Protein AF-A0A821FGG5-F1 (afdb_monomer)

Solvent-accessible surface area (backbone atoms only — not comparable to full-atom values): 9194 Å² total; per-residue (Å²): 144,60,65,73,59,42,52,52,54,49,44,52,51,46,50,56,47,40,52,53,59,73,67,54,85,69,77,79,83,63,97,70,91,47,71,68,61,55,54,49,52,52,50,52,32,44,52,49,37,51,54,49,44,51,52,52,55,55,46,53,74,71,37,53,70,68,59,37,52,51,51,48,60,66,42,48,88,65,33,89,44,82,93,65,41,62,62,74,60,67,56,55,78,86,48,52,66,57,53,42,54,50,50,50,42,55,55,51,40,58,59,28,45,50,22,22,56,72,59,37,51,68,54,36,50,56,45,38,72,77,37,56,86,53,49,84,38,64,46,94,81,76,41,28,42,54,52,37,10,54,77,65,69,30,59,73,47,46,72,71,101

Secondary structure (DSSP, 8-state):
--HHHHHHHHHHHHHHHHHHHHH-------S---HHHHHHHHHHHHHHHHHHHHHHHHHHHHS-HHHHHHHHHHHTTT-S-GGG-S-SSPPPGGGHHHHHHHHHHHHHHHHHHHHHHHT-HHHHHHHHHH-GGGTT---TTS--HHHHHHHTT-HHHHHH-

Foldseek 3Di:
DCPVVLLVLLLVLLVVLLVLLVPQDQDDDDVDDDPVSVVVNQVSLVVNVVVNQVSVVVSLVVHDPLSNVVVLVLLVVQAPDVVCTSHNDRDDNVCSVVSSLSSVLLNLVVVLLVCLLVLPLVSVVVSCVSPVVQQQPAHSVRDHSLRSNVVNVNVVNNVVD

Nearest PDB structures (foldseek):
  5vxk-assembly1_A  TM=3.138E-01  e=3.961E-01  Shigella flexneri
  7tcd-assembly1_A  TM=3.954E-01  e=3.217E+00  synthetic construct
  5vxj-assembly2_C  TM=2.294E-01  e=1.129E+00  Shigella flexneri
  4jeu-assembly1_B  TM=2.075E-01  e=2.159E+00  Rattus norvegicus

Structure (mmCIF, N/CA/C/O backbone):
data_AF-A0A821FGG5-F1
#
_entry.id   AF-A0A821FGG5-F1
#
loop_
_atom_site.group_PDB
_atom_site.id
_atom_site.type_symbol
_atom_site.label_atom_id
_atom_site.label_alt_id
_atom_site.label_comp_id
_atom_site.label_asym_id
_atom_site.label_entity_id
_atom_site.label_seq_id
_atom_site.pdbx_PDB_ins_code
_atom_site.Cartn_x
_atom_site.Cartn_y
_atom_site.Cartn_z
_atom_site.occupancy
_atom_site.B_iso_or_equiv
_atom_site.auth_seq_id
_atom_site.auth_comp_id
_atom_site.auth_asym_id
_atom_site.auth_atom_id
_atom_site.pdbx_PDB_model_num
ATOM 1 N N . MET A 1 1 ? 19.378 -9.418 2.976 1.00 38.81 1 MET A N 1
ATOM 2 C CA . MET A 1 1 ? 18.303 -10.426 3.121 1.00 38.81 1 MET A CA 1
ATOM 3 C C . MET A 1 1 ? 17.361 -10.047 4.271 1.00 38.81 1 MET A C 1
ATOM 5 O O . MET A 1 1 ? 17.211 -10.813 5.208 1.00 38.81 1 MET A O 1
ATOM 9 N N . SER A 1 2 ? 16.748 -8.857 4.232 1.00 53.69 2 SER A N 1
ATOM 10 C CA . SER A 1 2 ? 15.721 -8.432 5.211 1.00 53.69 2 SER A CA 1
ATOM 11 C C . SER A 1 2 ? 14.485 -7.796 4.557 1.00 53.69 2 SER A C 1
ATOM 13 O O . SER A 1 2 ? 13.469 -7.636 5.216 1.00 53.69 2 SER A O 1
ATOM 15 N N . PHE A 1 3 ? 14.555 -7.447 3.265 1.00 54.03 3 PHE A N 1
ATOM 16 C CA . PHE A 1 3 ? 13.485 -6.742 2.552 1.00 54.03 3 PHE A CA 1
ATOM 17 C C . PHE A 1 3 ? 12.279 -7.634 2.241 1.00 54.03 3 PHE A C 1
ATOM 19 O O . PHE A 1 3 ? 11.151 -7.182 2.373 1.00 54.03 3 PHE A O 1
ATOM 26 N N . GLU A 1 4 ? 12.521 -8.897 1.888 1.00 63.38 4 GLU A N 1
ATOM 27 C CA . GLU A 1 4 ? 11.471 -9.866 1.548 1.00 63.38 4 GLU A CA 1
ATOM 28 C C . GLU A 1 4 ? 10.619 -10.239 2.773 1.00 63.38 4 GLU A C 1
ATOM 30 O O . GLU A 1 4 ? 9.435 -10.535 2.658 1.00 63.38 4 GLU A O 1
ATOM 35 N N . THR A 1 5 ? 11.193 -10.161 3.976 1.00 81.19 5 THR A N 1
ATOM 36 C CA . THR A 1 5 ? 10.467 -10.424 5.222 1.00 81.19 5 THR A CA 1
ATOM 37 C C . THR A 1 5 ? 9.526 -9.273 5.583 1.00 81.19 5 THR A C 1
ATOM 39 O O . THR A 1 5 ? 8.381 -9.522 5.951 1.00 81.19 5 THR A O 1
ATOM 42 N N . ASP A 1 6 ? 9.977 -8.022 5.448 1.00 86.88 6 ASP A N 1
ATOM 43 C CA . ASP A 1 6 ? 9.167 -6.839 5.772 1.00 86.88 6 ASP A CA 1
ATOM 44 C C . ASP A 1 6 ? 8.020 -6.633 4.776 1.00 86.88 6 ASP A C 1
ATOM 46 O O . ASP A 1 6 ? 6.895 -6.361 5.196 1.00 86.88 6 ASP A O 1
ATOM 50 N N . GLU A 1 7 ? 8.277 -6.812 3.475 1.00 89.06 7 GLU A N 1
ATOM 51 C CA . GLU A 1 7 ? 7.241 -6.720 2.441 1.00 89.06 7 GLU A CA 1
ATOM 52 C C . GLU A 1 7 ? 6.120 -7.732 2.687 1.00 89.06 7 GLU A C 1
ATOM 54 O O . GLU A 1 7 ? 4.946 -7.366 2.718 1.00 89.06 7 GLU A O 1
ATOM 59 N N . ASN A 1 8 ? 6.479 -8.996 2.926 1.00 90.44 8 ASN A N 1
ATOM 60 C CA . ASN A 1 8 ? 5.505 -10.052 3.182 1.00 90.44 8 ASN A CA 1
ATOM 61 C C . ASN A 1 8 ? 4.718 -9.806 4.479 1.00 90.44 8 ASN A C 1
ATOM 63 O O . ASN A 1 8 ? 3.503 -10.004 4.509 1.00 90.44 8 ASN A O 1
ATOM 67 N N . CYS A 1 9 ? 5.381 -9.337 5.543 1.00 90.75 9 CYS A N 1
ATOM 68 C CA . CYS A 1 9 ? 4.713 -8.947 6.788 1.00 90.75 9 CYS A CA 1
ATOM 69 C C . CYS A 1 9 ? 3.715 -7.802 6.570 1.00 90.75 9 CYS A C 1
ATOM 71 O O . CYS A 1 9 ? 2.600 -7.849 7.095 1.00 90.75 9 CYS A O 1
ATOM 73 N N . LEU A 1 10 ? 4.106 -6.791 5.791 1.00 90.56 10 LEU A N 1
ATOM 74 C CA . LEU A 1 10 ? 3.251 -5.664 5.444 1.00 90.56 10 LEU A CA 1
ATOM 75 C C . LEU A 1 10 ? 2.042 -6.120 4.622 1.00 90.56 10 LEU A C 1
ATOM 77 O O . LEU A 1 10 ? 0.916 -5.869 5.047 1.00 90.56 10 LEU A O 1
ATOM 81 N N . LYS A 1 11 ? 2.259 -6.831 3.507 1.00 92.38 11 LYS A N 1
ATOM 82 C CA . LYS A 1 11 ? 1.188 -7.347 2.636 1.00 92.38 11 LYS A CA 1
ATOM 83 C C . LYS A 1 11 ? 0.167 -8.151 3.441 1.00 92.38 11 LYS A C 1
ATOM 85 O O . LYS A 1 11 ? -1.006 -7.788 3.464 1.00 92.38 11 LYS A O 1
ATOM 90 N N . LYS A 1 12 ? 0.633 -9.137 4.214 1.00 93.50 12 LYS A N 1
ATOM 91 C CA . LYS A 1 12 ? -0.232 -9.973 5.055 1.00 93.50 12 LYS A CA 1
ATOM 92 C C . LYS A 1 12 ? -1.046 -9.154 6.058 1.00 93.50 12 LYS A C 1
ATOM 94 O O . LYS A 1 12 ? -2.237 -9.386 6.236 1.00 93.50 12 LYS A O 1
ATOM 99 N N . CYS A 1 13 ? -0.422 -8.194 6.740 1.00 92.50 13 CYS A N 1
ATOM 100 C CA . CYS A 1 13 ? -1.145 -7.380 7.713 1.00 92.50 13 CYS A CA 1
ATOM 101 C C . CYS A 1 13 ? -2.216 -6.505 7.047 1.00 92.50 13 CYS A C 1
ATOM 103 O O . CYS A 1 13 ? -3.301 -6.343 7.606 1.00 92.50 13 CYS A O 1
ATOM 105 N N . LEU A 1 14 ? -1.935 -5.966 5.858 1.00 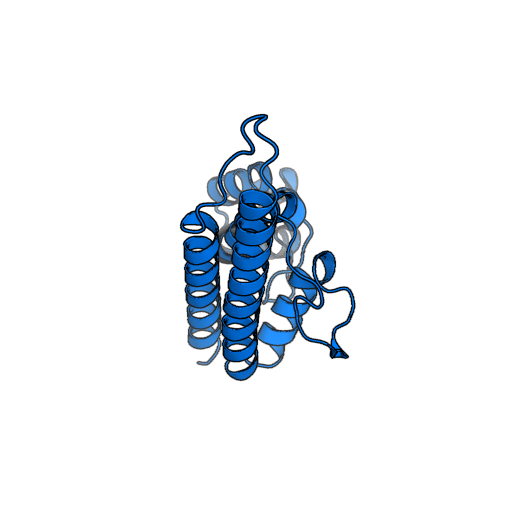93.31 14 LEU A N 1
ATOM 106 C CA . LEU A 1 14 ? -2.908 -5.179 5.108 1.00 93.31 14 LEU A CA 1
ATOM 107 C C . LEU A 1 14 ? -4.088 -6.026 4.626 1.00 93.31 14 LEU A C 1
ATOM 109 O O . LEU A 1 14 ? -5.227 -5.583 4.757 1.00 93.31 14 LEU A O 1
ATOM 113 N N . GLU A 1 15 ? -3.837 -7.247 4.154 1.00 95.50 15 GLU A N 1
ATOM 114 C CA . GLU A 1 15 ? -4.880 -8.216 3.792 1.00 95.50 15 GLU A CA 1
ATOM 115 C C . GLU A 1 15 ? -5.794 -8.534 4.983 1.00 95.50 15 GLU A C 1
ATOM 117 O O . GLU A 1 15 ? -7.015 -8.462 4.864 1.00 95.50 15 GLU A O 1
ATOM 122 N N . GLU A 1 16 ? -5.221 -8.783 6.164 1.00 95.25 16 GLU A N 1
ATOM 123 C CA . GLU A 1 16 ? -5.998 -9.026 7.386 1.00 95.25 16 GLU A CA 1
ATOM 124 C C . GLU A 1 16 ? -6.851 -7.810 7.798 1.00 95.25 16 GLU A C 1
ATOM 126 O O . GLU A 1 16 ? -7.928 -7.965 8.375 1.00 95.25 16 GLU A O 1
ATOM 131 N N . ILE A 1 17 ? -6.378 -6.585 7.546 1.00 93.50 17 ILE A N 1
ATOM 132 C CA . ILE A 1 17 ? -7.157 -5.365 7.812 1.00 93.50 17 ILE A CA 1
ATOM 133 C C . ILE A 1 17 ? -8.300 -5.224 6.802 1.00 93.50 17 ILE A C 1
ATOM 135 O O . ILE A 1 17 ? -9.407 -4.863 7.202 1.00 93.50 17 ILE A O 1
ATOM 139 N N . ILE A 1 18 ? -8.053 -5.519 5.524 1.00 95.31 18 ILE A N 1
ATOM 140 C CA . ILE A 1 18 ? -9.088 -5.533 4.481 1.00 95.31 18 ILE A CA 1
ATOM 141 C C . ILE A 1 18 ? -10.187 -6.534 4.854 1.00 95.31 18 ILE A C 1
ATOM 143 O O . ILE A 1 18 ? -11.356 -6.157 4.889 1.00 95.31 18 ILE A O 1
ATOM 147 N N . GLU A 1 19 ? -9.823 -7.756 5.248 1.00 95.38 19 GLU A N 1
ATOM 148 C CA . GLU A 1 19 ? -10.778 -8.785 5.679 1.00 95.38 19 GLU A CA 1
ATOM 149 C C . GLU A 1 19 ? -11.628 -8.319 6.873 1.00 95.38 19 GLU A C 1
ATOM 151 O O . GLU A 1 19 ? -12.850 -8.488 6.892 1.00 95.38 19 GLU A O 1
ATOM 156 N N . ILE A 1 20 ? -11.012 -7.662 7.862 1.00 93.94 20 ILE A N 1
ATOM 157 C CA . ILE A 1 20 ? -11.739 -7.067 8.992 1.00 93.94 20 ILE A CA 1
ATOM 158 C C . ILE A 1 20 ? -12.755 -6.021 8.513 1.00 93.94 20 ILE A C 1
ATOM 160 O O . ILE A 1 20 ? -13.890 -5.992 8.996 1.00 93.94 20 ILE A O 1
ATOM 164 N N . ILE A 1 21 ? -12.371 -5.154 7.574 1.00 92.69 21 ILE A N 1
ATOM 165 C CA . ILE A 1 21 ? -13.268 -4.125 7.034 1.00 92.69 21 ILE A CA 1
ATOM 166 C C . ILE A 1 21 ? -14.441 -4.774 6.288 1.00 92.69 21 ILE A C 1
ATOM 168 O O . ILE A 1 21 ? -15.588 -4.386 6.513 1.00 92.69 21 ILE A O 1
ATOM 172 N N . GLU A 1 22 ? -14.175 -5.768 5.442 1.00 90.44 22 GLU A N 1
ATOM 173 C CA . GLU A 1 22 ? -15.184 -6.445 4.618 1.00 90.44 22 GLU A CA 1
ATOM 174 C C . GLU A 1 22 ? -16.172 -7.282 5.442 1.00 90.44 22 GLU A C 1
ATOM 176 O O . GLU A 1 22 ? -17.364 -7.325 5.133 1.00 90.44 22 GLU A O 1
ATOM 181 N N . THR A 1 23 ? -15.702 -7.908 6.522 1.00 89.62 23 THR A N 1
ATOM 182 C CA . THR A 1 23 ? -16.536 -8.722 7.427 1.00 89.62 23 THR A CA 1
ATOM 183 C C . THR A 1 23 ? -17.326 -7.890 8.439 1.00 89.62 23 THR A C 1
ATOM 185 O O . THR A 1 23 ? -18.239 -8.404 9.095 1.00 89.62 23 THR A O 1
ATOM 188 N N . THR A 1 24 ? -17.033 -6.590 8.560 1.00 87.75 24 THR A N 1
ATOM 189 C CA . THR A 1 24 ? -17.766 -5.692 9.457 1.00 87.75 24 THR A CA 1
ATOM 190 C C . THR A 1 24 ? -19.156 -5.392 8.891 1.00 87.75 24 THR A C 1
ATOM 192 O O . THR A 1 24 ? -19.363 -4.480 8.089 1.00 87.75 24 THR A O 1
ATOM 195 N N . ASN A 1 25 ? -20.150 -6.141 9.370 1.00 75.62 25 ASN A N 1
ATOM 196 C CA . ASN A 1 25 ? -21.563 -5.932 9.056 1.00 75.62 25 ASN A CA 1
ATOM 197 C C . ASN A 1 25 ? -22.100 -4.654 9.715 1.00 75.62 25 ASN A C 1
ATOM 199 O O . ASN A 1 25 ? -22.653 -4.677 10.814 1.00 75.62 25 ASN A O 1
ATOM 203 N N . VAL A 1 26 ? -21.972 -3.520 9.027 1.00 70.75 26 VAL A N 1
ATOM 204 C CA . VAL A 1 26 ? -22.615 -2.273 9.451 1.00 70.75 26 VAL A CA 1
ATOM 205 C C . VAL A 1 26 ? -23.979 -2.167 8.781 1.00 70.75 26 VAL A C 1
ATOM 207 O O . VAL A 1 26 ? -24.074 -1.776 7.610 1.00 70.75 26 VAL A O 1
ATOM 210 N N . GLU A 1 27 ? -25.043 -2.469 9.527 1.00 67.38 27 GLU A N 1
ATOM 211 C CA . GLU A 1 27 ? -26.415 -2.434 9.017 1.00 67.38 27 GLU A CA 1
ATOM 212 C C . GLU A 1 27 ? -26.704 -1.125 8.263 1.00 67.38 27 GLU A C 1
ATOM 214 O O . GLU A 1 27 ? -26.355 -0.019 8.702 1.00 67.38 27 GLU A O 1
ATOM 219 N N . GLN A 1 28 ? -27.338 -1.231 7.092 1.00 56.47 28 GLN A N 1
ATOM 220 C CA . GLN A 1 28 ? -27.902 -0.062 6.428 1.00 56.47 28 GLN A CA 1
ATOM 221 C C . GLN A 1 28 ? -29.045 0.467 7.301 1.00 56.47 28 GLN A C 1
ATOM 223 O O . GLN A 1 28 ? -29.886 -0.291 7.794 1.00 56.47 28 GLN A O 1
ATOM 228 N N . SER A 1 29 ? -29.045 1.773 7.557 1.00 50.88 29 SER A N 1
ATOM 229 C CA . SER A 1 29 ? -30.132 2.431 8.270 1.00 50.88 29 SER A CA 1
ATOM 230 C C . SER A 1 29 ? -31.395 2.353 7.412 1.00 50.88 29 SER A C 1
ATOM 232 O O . SER A 1 29 ? -31.612 3.182 6.532 1.00 50.88 29 SER A O 1
ATOM 234 N N . SER A 1 30 ? -32.233 1.349 7.656 1.00 46.03 30 SER A N 1
ATOM 235 C CA . SER A 1 30 ? -33.663 1.458 7.393 1.00 46.03 30 SER A CA 1
ATOM 236 C C . SER A 1 30 ? -34.197 2.623 8.233 1.00 46.03 30 SER A C 1
ATOM 238 O O . SER A 1 30 ? -33.749 2.811 9.362 1.00 46.03 30 SER A O 1
ATOM 240 N N . TYR A 1 31 ? -35.134 3.407 7.695 1.00 50.03 31 TYR A N 1
ATOM 241 C CA . TYR A 1 31 ? -35.728 4.628 8.278 1.00 50.03 31 TYR A CA 1
ATOM 242 C C . TYR A 1 31 ? -36.444 4.457 9.644 1.00 50.03 31 TYR A C 1
ATOM 244 O O . TYR A 1 31 ? -37.254 5.286 10.050 1.00 50.03 31 TYR A O 1
ATOM 252 N N . THR A 1 32 ? -36.161 3.395 10.389 1.00 48.72 32 THR A N 1
ATOM 253 C CA . THR A 1 32 ? -36.655 3.141 11.739 1.00 48.72 32 THR A CA 1
ATOM 254 C C . THR A 1 32 ? -35.624 3.636 12.754 1.00 48.72 32 THR A C 1
ATOM 256 O O . THR A 1 32 ? -34.671 2.932 13.088 1.00 48.72 32 THR A O 1
ATOM 259 N N . ASN A 1 33 ? -35.818 4.871 13.221 1.00 51.69 33 ASN A N 1
ATOM 260 C CA . ASN A 1 33 ? -35.044 5.531 14.275 1.00 51.69 33 ASN A CA 1
ATOM 261 C C . ASN A 1 33 ? -35.242 4.845 15.644 1.00 51.69 33 ASN A C 1
ATOM 263 O O . ASN A 1 33 ? -35.967 5.366 16.491 1.00 51.69 33 ASN A O 1
ATOM 267 N N . SER A 1 34 ? -34.604 3.697 15.892 1.00 62.91 34 SER A N 1
ATOM 268 C CA . SER A 1 34 ? -34.390 3.226 17.266 1.00 62.91 34 SER A CA 1
ATOM 269 C C . SER A 1 34 ? -33.010 3.676 17.747 1.00 62.91 34 SER A C 1
ATOM 271 O O . SER A 1 34 ? -31.993 3.460 17.086 1.00 62.91 34 SER A O 1
ATOM 273 N N . ARG A 1 35 ? -32.979 4.338 18.909 1.00 64.31 35 ARG A N 1
ATOM 274 C CA . ARG A 1 35 ? -31.752 4.788 19.588 1.00 64.31 35 ARG A CA 1
ATOM 275 C C . ARG A 1 35 ? -30.755 3.633 19.767 1.00 64.31 35 ARG A C 1
ATOM 277 O O . ARG A 1 35 ? -29.569 3.805 19.514 1.00 64.31 35 ARG A O 1
ATOM 284 N N . ASP A 1 36 ? -31.274 2.438 20.032 1.00 65.50 36 ASP A N 1
ATOM 285 C CA . ASP A 1 36 ? -30.502 1.205 20.207 1.00 65.50 36 ASP A CA 1
ATOM 286 C C . ASP A 1 36 ? -29.698 0.803 18.954 1.00 65.50 36 ASP A C 1
ATOM 288 O O . ASP A 1 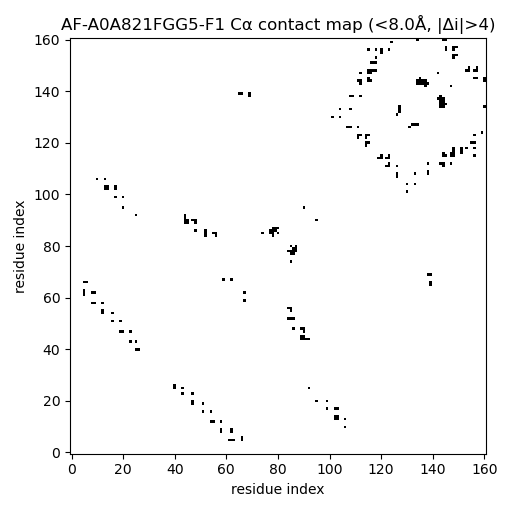36 ? -28.572 0.318 19.065 1.00 65.50 36 ASP A O 1
ATOM 292 N N . LYS A 1 37 ? -30.221 1.048 17.741 1.00 66.50 37 LYS A N 1
ATOM 293 C CA . LYS A 1 37 ? -29.521 0.728 16.481 1.00 66.50 37 LYS A CA 1
ATOM 294 C C . LYS A 1 37 ? -28.384 1.710 16.186 1.00 66.50 37 LYS A C 1
ATOM 296 O O . LYS A 1 37 ? -27.357 1.327 15.624 1.00 66.50 37 LYS A O 1
ATOM 301 N N . PHE A 1 38 ? -28.553 2.976 16.567 1.00 66.50 38 PHE A N 1
ATOM 302 C CA . PHE A 1 38 ? -27.490 3.976 16.471 1.00 66.50 38 PHE A CA 1
ATOM 303 C C . PHE A 1 38 ? -26.345 3.660 17.440 1.00 66.50 38 PHE A C 1
ATOM 305 O O . PHE A 1 38 ? -25.185 3.650 17.026 1.00 66.50 38 PHE A O 1
ATOM 312 N N . ASP A 1 39 ? -26.678 3.328 18.690 1.00 75.25 39 ASP A N 1
ATOM 313 C CA . ASP A 1 39 ? -25.695 2.968 19.714 1.00 75.25 39 ASP A CA 1
ATOM 314 C C . ASP A 1 39 ? -24.943 1.672 19.344 1.00 75.25 39 ASP A C 1
ATOM 316 O O . ASP A 1 39 ? -23.720 1.612 19.477 1.00 75.25 39 ASP A O 1
ATOM 320 N N . SER A 1 40 ? -25.631 0.687 18.749 1.00 80.25 40 SER A N 1
ATOM 321 C CA . SER A 1 40 ? -25.009 -0.542 18.232 1.00 80.25 40 SER A CA 1
ATOM 322 C C . SER A 1 40 ? -24.024 -0.282 17.083 1.00 80.25 40 SER A C 1
ATOM 324 O O . SER A 1 40 ? -22.875 -0.719 17.143 1.00 80.25 40 SER A O 1
ATOM 326 N N . ASN A 1 41 ? -24.415 0.491 16.061 1.00 83.56 41 ASN A N 1
ATOM 327 C CA . ASN A 1 41 ? -23.517 0.832 14.950 1.00 83.56 41 ASN A CA 1
ATOM 328 C C . ASN A 1 41 ? -22.302 1.643 15.414 1.00 83.56 41 ASN A C 1
ATOM 330 O O . ASN A 1 41 ? -21.194 1.430 14.922 1.00 83.56 41 ASN A O 1
ATOM 334 N N . LYS A 1 42 ? -22.490 2.560 16.369 1.00 86.88 42 LYS A N 1
ATOM 335 C CA . LYS A 1 42 ? -21.385 3.312 16.968 1.00 86.88 42 LYS A CA 1
ATOM 336 C C . LYS A 1 42 ? -20.388 2.370 17.649 1.00 86.88 42 LYS A C 1
ATOM 338 O O . LYS A 1 42 ? -19.193 2.469 17.381 1.00 86.88 42 LYS A O 1
ATOM 343 N N . GLN A 1 43 ? -20.878 1.421 18.445 1.00 88.56 43 GLN A N 1
ATOM 344 C CA . GLN A 1 43 ? -20.037 0.439 19.130 1.00 88.56 43 GLN A CA 1
ATOM 345 C C . GLN A 1 43 ? -19.302 -0.493 18.150 1.00 88.56 43 GLN A C 1
ATOM 347 O O . GLN A 1 43 ? -18.129 -0.800 18.356 1.00 88.56 43 GLN A O 1
ATOM 352 N N . ILE A 1 44 ? -19.949 -0.901 17.050 1.00 90.38 44 ILE A N 1
ATOM 353 C CA . ILE A 1 44 ? -19.302 -1.665 15.968 1.00 90.38 44 ILE A CA 1
ATOM 354 C C . ILE A 1 44 ? -18.121 -0.876 15.389 1.00 90.38 44 ILE A C 1
ATOM 356 O O . ILE A 1 44 ? -17.028 -1.424 15.252 1.00 90.38 44 ILE A O 1
ATOM 360 N N . MET A 1 45 ? -18.310 0.413 15.097 1.00 90.81 45 MET A N 1
ATOM 361 C CA . MET A 1 45 ? -17.249 1.255 14.533 1.00 90.81 45 MET A CA 1
ATOM 362 C C . MET A 1 45 ? -16.108 1.519 15.523 1.00 90.81 45 MET A C 1
ATOM 364 O O . MET A 1 45 ? -14.942 1.545 15.123 1.00 90.81 45 MET A O 1
ATOM 368 N N . GLU A 1 46 ? -16.412 1.684 16.812 1.00 91.12 46 GLU A N 1
ATOM 369 C CA . GLU A 1 46 ? -15.401 1.796 17.872 1.00 91.12 46 GLU A CA 1
ATOM 370 C C . GLU A 1 46 ? -14.563 0.514 17.966 1.00 91.12 46 GLU A C 1
ATOM 372 O O . GLU A 1 46 ? -13.333 0.570 17.911 1.00 91.12 46 GLU A O 1
ATOM 377 N N . ASN A 1 47 ? -15.218 -0.650 18.001 1.00 91.75 47 ASN A N 1
ATOM 378 C CA . ASN A 1 47 ? -14.544 -1.949 18.031 1.00 91.75 47 ASN A CA 1
ATOM 379 C C . ASN A 1 47 ? -13.686 -2.185 16.783 1.00 91.75 47 ASN A C 1
ATOM 381 O O . ASN A 1 47 ? -12.560 -2.672 16.894 1.00 91.75 47 ASN A O 1
ATOM 385 N N . LEU A 1 48 ? -14.194 -1.828 15.602 1.00 92.38 48 LEU A N 1
ATOM 386 C CA . LEU A 1 48 ? -13.454 -1.901 14.343 1.00 92.38 48 LEU A CA 1
ATOM 387 C C . LEU A 1 48 ? -12.194 -1.029 14.390 1.00 92.38 48 LEU A C 1
ATOM 389 O O . LEU A 1 48 ? -11.100 -1.493 14.072 1.00 92.38 48 LEU A O 1
ATOM 393 N N . THR A 1 49 ? -12.334 0.214 14.851 1.00 91.12 49 THR A N 1
ATOM 394 C CA . THR A 1 49 ? -11.214 1.159 14.975 1.00 91.12 49 THR A CA 1
ATOM 395 C C . THR A 1 49 ? -10.131 0.611 15.902 1.00 91.12 49 THR A C 1
ATOM 397 O O . THR A 1 49 ? -8.948 0.655 15.565 1.00 91.12 49 THR A O 1
ATOM 400 N N . ILE A 1 50 ? -10.523 0.043 17.047 1.00 90.69 50 ILE A N 1
ATOM 401 C CA . ILE A 1 50 ? -9.593 -0.574 18.002 1.00 90.69 50 ILE A CA 1
ATOM 402 C C . ILE A 1 50 ? -8.856 -1.758 17.363 1.00 90.69 50 ILE A C 1
ATOM 404 O O . ILE A 1 50 ? -7.634 -1.855 17.490 1.00 90.69 50 ILE A O 1
ATOM 408 N N . GLN A 1 51 ? -9.568 -2.643 16.661 1.00 92.38 51 GLN A N 1
ATOM 409 C CA . GLN A 1 51 ? -8.964 -3.807 16.003 1.00 92.38 51 GLN A CA 1
ATOM 410 C C . GLN A 1 51 ? -7.932 -3.402 14.948 1.00 92.38 51 GLN A C 1
ATOM 412 O O . GLN A 1 51 ? -6.808 -3.912 14.961 1.00 92.38 51 GLN A O 1
ATOM 417 N N . ILE A 1 52 ? -8.287 -2.446 14.086 1.00 91.19 52 ILE A N 1
ATOM 418 C CA . ILE A 1 52 ? -7.392 -1.921 13.052 1.00 91.19 52 ILE A CA 1
ATOM 419 C C . ILE A 1 52 ? -6.162 -1.270 13.698 1.00 91.19 52 ILE A C 1
ATOM 421 O O . ILE A 1 52 ? -5.034 -1.639 13.372 1.00 91.19 52 ILE A O 1
ATOM 425 N N . ASN A 1 53 ? -6.347 -0.379 14.678 1.00 88.56 53 ASN A N 1
ATOM 426 C CA . ASN A 1 53 ? -5.234 0.266 15.382 1.00 88.56 53 ASN A CA 1
ATOM 427 C C . ASN A 1 53 ? -4.286 -0.742 16.045 1.00 88.56 53 ASN A C 1
ATOM 429 O O . ASN A 1 53 ? -3.068 -0.576 15.977 1.00 88.56 53 ASN A O 1
ATOM 433 N N . ASN A 1 54 ? -4.819 -1.795 16.669 1.00 89.06 54 ASN A N 1
ATOM 434 C CA . ASN A 1 54 ? -4.001 -2.822 17.311 1.00 89.06 54 ASN A CA 1
ATOM 435 C C . ASN A 1 54 ? -3.152 -3.597 16.297 1.00 89.06 54 ASN A C 1
ATOM 437 O O . ASN A 1 54 ? -1.955 -3.787 16.531 1.00 89.06 54 ASN A O 1
ATOM 441 N N . LYS A 1 55 ? -3.737 -3.999 15.159 1.00 90.31 55 LYS A N 1
ATOM 442 C CA . LYS A 1 55 ? -2.990 -4.665 14.080 1.00 90.31 55 LYS A CA 1
ATOM 443 C C . LYS A 1 55 ? -1.897 -3.768 13.523 1.00 90.31 55 LYS A C 1
ATOM 445 O O . LYS A 1 55 ? -0.741 -4.179 13.459 1.00 90.31 55 LYS A O 1
ATOM 450 N N . LEU A 1 56 ? -2.238 -2.523 13.209 1.00 87.19 56 LEU A N 1
AT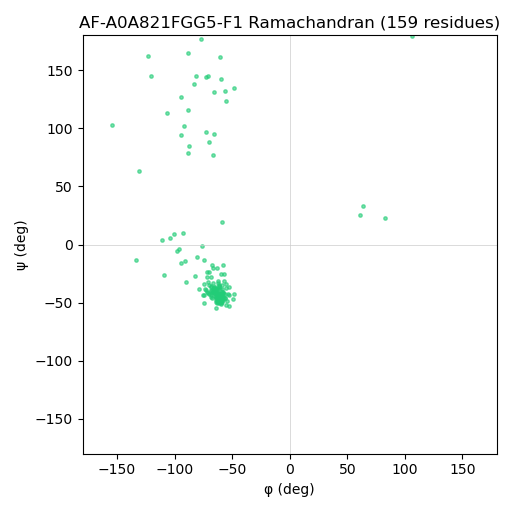OM 451 C CA . LEU A 1 56 ? -1.281 -1.573 12.660 1.00 87.19 56 LEU A CA 1
ATOM 452 C C . LEU A 1 56 ? -0.138 -1.272 13.639 1.00 87.19 56 LEU A C 1
ATOM 454 O O . LEU A 1 56 ? 1.025 -1.253 13.249 1.00 87.19 56 LEU A O 1
ATOM 458 N N . LYS A 1 57 ? -0.439 -1.100 14.930 1.00 86.62 57 LYS A N 1
ATOM 459 C CA . LYS A 1 57 ? 0.585 -0.898 15.964 1.00 86.62 57 LYS A CA 1
ATOM 460 C C . LYS A 1 57 ? 1.521 -2.100 16.077 1.00 86.62 57 LYS A C 1
ATOM 462 O O . LYS A 1 57 ? 2.729 -1.920 16.214 1.00 86.62 57 LYS A O 1
ATOM 467 N N . SER A 1 58 ? 0.974 -3.315 16.010 1.00 87.81 58 SER A N 1
ATOM 468 C CA . SER A 1 58 ? 1.775 -4.540 15.987 1.00 87.81 58 SER A CA 1
ATOM 469 C C . SER A 1 58 ? 2.695 -4.576 14.767 1.00 87.81 58 SER A C 1
ATOM 471 O O . SER A 1 58 ? 3.884 -4.844 14.913 1.00 87.81 58 SER A O 1
ATOM 473 N N . LEU A 1 59 ? 2.170 -4.251 13.585 1.00 87.56 59 LEU A N 1
ATOM 474 C CA . LEU A 1 59 ? 2.936 -4.195 12.343 1.00 87.56 59 LEU A CA 1
ATOM 475 C C . LEU A 1 59 ? 4.086 -3.181 12.416 1.00 87.56 59 LEU A C 1
ATOM 477 O O . LEU A 1 59 ? 5.225 -3.535 12.127 1.00 87.56 59 LEU A O 1
ATOM 481 N N . LEU A 1 60 ? 3.824 -1.943 12.853 1.00 85.25 60 LEU A N 1
ATOM 482 C CA . LEU A 1 60 ? 4.853 -0.898 12.946 1.00 85.25 60 LEU A CA 1
ATOM 483 C C . LEU A 1 60 ? 6.056 -1.325 13.802 1.00 85.25 60 LEU A C 1
ATOM 485 O O . LEU A 1 60 ? 7.185 -0.929 13.507 1.00 85.25 60 LEU A O 1
ATOM 489 N N . ASN A 1 61 ? 5.826 -2.124 14.849 1.00 86.19 61 ASN A N 1
ATOM 490 C CA . ASN A 1 61 ? 6.884 -2.637 15.722 1.00 86.19 61 ASN A CA 1
ATOM 491 C C . ASN A 1 61 ? 7.756 -3.709 15.052 1.00 86.19 61 ASN A C 1
ATOM 493 O O . ASN A 1 61 ? 8.889 -3.907 15.483 1.00 86.19 61 ASN A O 1
ATOM 497 N N . LEU A 1 62 ? 7.232 -4.392 14.032 1.00 88.25 62 LEU A N 1
ATOM 498 C CA . LEU A 1 62 ? 7.927 -5.453 13.302 1.00 88.25 62 LEU A CA 1
ATOM 499 C C . LEU A 1 62 ? 8.707 -4.919 12.098 1.00 88.25 62 LEU A C 1
ATOM 501 O O . LEU A 1 62 ? 9.752 -5.469 11.769 1.00 88.25 62 LEU A O 1
ATOM 505 N N . LEU A 1 63 ? 8.214 -3.855 11.462 1.00 88.25 63 LEU A N 1
ATOM 506 C CA . LEU A 1 63 ? 8.820 -3.284 10.262 1.00 88.25 63 LEU A CA 1
ATOM 507 C C . LEU A 1 63 ? 10.127 -2.539 10.558 1.00 88.25 63 LEU A C 1
ATOM 509 O O . LEU A 1 63 ? 10.242 -1.814 11.557 1.00 88.25 63 LEU A O 1
ATOM 513 N N . SER A 1 64 ? 11.084 -2.639 9.631 1.00 90.19 64 SER A N 1
ATOM 514 C CA . SER A 1 64 ? 12.250 -1.752 9.607 1.00 90.19 64 SER A CA 1
ATOM 515 C C . SER A 1 64 ? 11.849 -0.283 9.435 1.00 90.19 64 SER A C 1
ATOM 517 O O . SER A 1 64 ? 10.749 0.041 8.982 1.00 90.19 64 SER A O 1
ATOM 519 N N . LEU A 1 65 ? 12.767 0.630 9.779 1.00 87.56 65 LEU A N 1
ATOM 520 C CA . LEU A 1 65 ? 12.527 2.075 9.712 1.00 87.56 65 LEU A CA 1
ATOM 521 C C . LEU A 1 65 ? 12.013 2.515 8.334 1.00 87.56 65 LEU A C 1
ATOM 523 O O . LEU A 1 65 ? 11.034 3.247 8.264 1.00 87.56 65 LEU A O 1
ATOM 527 N N . LYS A 1 66 ? 12.609 1.994 7.255 1.00 87.81 66 LYS A N 1
ATOM 528 C CA . LYS A 1 66 ? 12.218 2.334 5.884 1.00 87.81 66 LYS A CA 1
ATOM 529 C C . LYS A 1 66 ? 10.758 1.978 5.586 1.00 87.81 66 LYS A C 1
ATOM 531 O O . LYS A 1 66 ? 9.997 2.812 5.106 1.00 87.81 66 LYS A O 1
ATOM 536 N N . TYR A 1 67 ? 10.356 0.746 5.899 1.00 87.69 67 TYR A N 1
ATOM 537 C CA . TYR A 1 67 ? 8.975 0.293 5.707 1.00 87.69 67 TYR A CA 1
ATOM 538 C C . TYR A 1 67 ? 8.002 1.042 6.602 1.00 87.69 67 TYR A C 1
ATOM 540 O O . TYR A 1 67 ? 6.896 1.359 6.174 1.00 87.69 67 TYR A O 1
ATOM 548 N N . ARG A 1 68 ? 8.424 1.367 7.824 1.00 87.06 68 ARG A N 1
ATOM 549 C CA . ARG A 1 68 ? 7.634 2.173 8.747 1.00 87.06 68 ARG A CA 1
ATOM 550 C C . ARG A 1 68 ? 7.361 3.565 8.181 1.00 87.06 68 ARG A C 1
ATOM 552 O O . ARG A 1 68 ? 6.214 3.989 8.194 1.00 87.06 68 ARG A O 1
ATOM 559 N N . GLU A 1 69 ? 8.381 4.260 7.689 1.00 85.69 69 GLU A N 1
ATOM 560 C CA . GLU A 1 69 ? 8.247 5.611 7.129 1.00 85.69 69 GLU A CA 1
ATOM 561 C C . GLU A 1 69 ? 7.352 5.623 5.889 1.00 85.69 69 GLU A C 1
ATOM 563 O O . GLU A 1 69 ? 6.397 6.395 5.842 1.00 85.69 69 GLU A O 1
ATOM 568 N N . TYR A 1 70 ? 7.589 4.709 4.945 1.00 86.06 70 TYR A N 1
ATOM 569 C CA . TYR A 1 70 ? 6.743 4.543 3.759 1.00 86.06 70 TYR A CA 1
ATOM 570 C C . TYR A 1 70 ? 5.276 4.291 4.127 1.00 86.06 70 TYR A C 1
ATOM 572 O O . TYR A 1 70 ? 4.355 4.901 3.584 1.00 86.06 70 TYR A O 1
ATOM 580 N N . PHE A 1 71 ? 5.054 3.401 5.090 1.00 84.12 71 PHE A N 1
ATOM 581 C CA . PHE A 1 71 ? 3.720 3.055 5.545 1.00 84.12 71 PHE A CA 1
ATOM 582 C C . PHE A 1 71 ? 3.003 4.223 6.227 1.00 84.12 71 PHE A C 1
ATOM 584 O O . PHE A 1 71 ? 1.812 4.442 6.010 1.00 84.12 71 PHE A O 1
ATOM 591 N N . LEU A 1 72 ? 3.721 4.981 7.054 1.00 83.62 72 LEU A N 1
ATOM 592 C CA . LEU A 1 72 ? 3.176 6.156 7.723 1.00 83.62 72 LEU A CA 1
ATOM 593 C C . LEU A 1 72 ? 2.847 7.271 6.722 1.00 83.62 72 LEU A C 1
ATOM 595 O O . LEU A 1 72 ? 1.779 7.864 6.842 1.00 83.62 72 LEU A O 1
ATOM 599 N N . ASP A 1 73 ? 3.687 7.494 5.706 1.00 83.88 73 ASP A N 1
ATOM 600 C CA . ASP A 1 73 ? 3.392 8.446 4.624 1.00 83.88 73 ASP A CA 1
ATOM 601 C C . ASP A 1 73 ? 2.083 8.095 3.907 1.00 83.88 73 ASP A C 1
ATOM 603 O O . ASP A 1 73 ? 1.247 8.968 3.673 1.00 83.88 73 ASP A O 1
ATOM 607 N N . PHE A 1 74 ? 1.835 6.807 3.654 1.00 80.81 74 PHE A N 1
ATOM 608 C CA . PHE A 1 74 ? 0.562 6.366 3.089 1.00 80.81 74 PHE A CA 1
ATOM 609 C C . PHE A 1 74 ? -0.635 6.688 4.000 1.00 80.81 74 PHE A C 1
ATOM 611 O O . PHE A 1 74 ? -1.666 7.170 3.528 1.00 80.81 74 PHE A O 1
ATOM 618 N N . PHE A 1 75 ? -0.519 6.430 5.304 1.00 80.38 75 PHE A N 1
ATOM 619 C CA . PHE A 1 75 ? -1.605 6.701 6.244 1.00 80.38 75 PHE A CA 1
ATOM 620 C C . PHE A 1 75 ? -1.757 8.191 6.578 1.00 80.38 75 PHE A C 1
ATOM 622 O O . PHE A 1 75 ? -2.678 8.536 7.313 1.00 80.38 75 PHE A O 1
ATOM 629 N N . SER A 1 76 ? -0.925 9.086 6.039 1.00 81.25 76 SER A N 1
ATOM 630 C CA . SER A 1 76 ? -1.009 10.526 6.319 1.00 81.25 76 SER A CA 1
ATOM 631 C C . SER A 1 76 ? -2.376 11.136 5.982 1.00 81.25 76 SER A C 1
ATOM 633 O O . SER A 1 76 ? -2.839 12.009 6.711 1.00 81.25 76 SER A O 1
ATOM 635 N N . ASP A 1 77 ? -3.074 10.612 4.970 1.00 79.50 77 ASP A N 1
ATOM 636 C CA . ASP A 1 77 ? -4.442 11.027 4.615 1.00 79.50 77 ASP A CA 1
ATOM 637 C C . ASP A 1 77 ? -5.483 10.658 5.697 1.00 79.50 77 ASP A C 1
ATOM 639 O O . ASP A 1 77 ? -6.579 11.221 5.752 1.00 79.50 77 ASP A O 1
ATOM 643 N N . TYR A 1 78 ? -5.145 9.703 6.565 1.00 81.00 78 TYR A N 1
ATOM 644 C CA . TYR A 1 78 ? -6.001 9.147 7.613 1.00 81.00 78 TYR A CA 1
ATOM 645 C C . TYR A 1 78 ? -5.570 9.558 9.029 1.00 81.00 78 TYR A C 1
ATOM 647 O O . TYR A 1 78 ? -6.397 9.592 9.944 1.00 81.00 78 TYR A O 1
ATOM 655 N N . ILE A 1 79 ? -4.286 9.871 9.215 1.00 70.62 79 ILE A N 1
ATOM 656 C CA . ILE A 1 79 ? -3.684 10.270 10.487 1.00 70.62 79 ILE A CA 1
ATOM 657 C C . ILE A 1 79 ? -3.806 11.783 10.632 1.00 70.62 79 ILE A C 1
ATOM 659 O O . ILE A 1 79 ? -3.158 12.535 9.911 1.00 70.62 79 ILE A O 1
ATOM 663 N N . SER A 1 80 ? -4.559 12.253 11.626 1.00 60.41 80 SER A N 1
ATOM 664 C CA . SER A 1 80 ? -4.545 13.683 11.979 1.00 60.41 80 SER A CA 1
ATOM 665 C C . SER A 1 80 ? -3.559 14.035 13.102 1.00 60.41 80 SER A C 1
ATOM 667 O O . SER A 1 80 ? -3.215 15.204 13.252 1.00 60.41 80 SER A O 1
ATOM 669 N N . ASP A 1 81 ? -3.062 13.055 13.874 1.00 65.19 81 ASP A N 1
ATOM 670 C CA . ASP A 1 81 ? -2.056 13.267 14.927 1.00 65.19 81 ASP A CA 1
ATOM 671 C C . ASP A 1 81 ? -1.226 11.996 15.198 1.00 65.19 81 ASP A C 1
ATOM 673 O O . ASP A 1 81 ? -1.668 11.090 15.908 1.00 65.19 81 ASP A O 1
ATOM 677 N N . TYR A 1 82 ? 0.010 11.961 14.685 1.00 58.91 82 TYR A N 1
ATOM 678 C CA . TYR A 1 82 ? 0.949 10.842 14.859 1.00 58.91 82 TYR A CA 1
ATOM 679 C C . TYR A 1 82 ? 1.250 10.501 16.326 1.00 58.91 82 TYR A C 1
ATOM 681 O O . TYR A 1 82 ? 1.592 9.358 16.633 1.00 58.91 82 TYR A O 1
ATOM 689 N N . SER A 1 83 ? 1.116 11.462 17.248 1.00 56.59 83 SER A N 1
ATOM 690 C CA . SER A 1 83 ? 1.394 11.237 18.671 1.00 56.59 83 SER A CA 1
ATOM 691 C C . SER A 1 83 ? 0.304 10.421 19.380 1.00 56.59 83 SER A C 1
ATOM 693 O O . SER A 1 83 ? 0.534 9.921 20.482 1.00 56.59 83 SER A O 1
ATOM 695 N N . LYS A 1 84 ? -0.870 10.247 18.750 1.00 57.66 84 LYS A N 1
ATOM 696 C CA . LYS A 1 84 ? -2.061 9.608 19.344 1.00 57.66 84 LYS A CA 1
ATOM 697 C C . LYS A 1 84 ? -2.422 8.244 18.746 1.00 57.66 84 LYS A C 1
ATOM 699 O O . LYS A 1 84 ? -3.412 7.648 19.163 1.00 57.66 84 LYS A O 1
ATOM 704 N N . GLY A 1 85 ? -1.613 7.720 17.828 1.00 59.56 85 GLY A N 1
ATOM 705 C CA . GLY A 1 85 ? -1.894 6.486 17.085 1.00 59.56 85 GLY A CA 1
ATOM 706 C C . GLY A 1 85 ? -2.293 6.765 15.636 1.00 59.56 85 GLY A C 1
ATOM 707 O O . GLY A 1 85 ? -2.321 7.915 15.213 1.00 59.56 85 GLY A O 1
ATOM 708 N N . ILE A 1 86 ? -2.562 5.709 14.860 1.00 69.00 86 ILE A N 1
ATOM 709 C CA . ILE A 1 86 ? -2.846 5.860 13.424 1.00 69.00 86 ILE A CA 1
ATOM 710 C C . ILE A 1 86 ? -4.251 6.432 13.209 1.00 69.00 86 ILE A C 1
ATOM 712 O O . ILE A 1 86 ? -4.415 7.450 12.549 1.00 69.00 86 ILE A O 1
ATOM 716 N N . PHE A 1 87 ? -5.263 5.851 13.851 1.00 78.62 87 PHE A N 1
ATOM 717 C CA . PHE A 1 87 ? -6.590 6.456 13.926 1.00 78.62 87 PHE A CA 1
ATOM 718 C C . PHE A 1 87 ? -6.816 7.002 15.332 1.00 78.62 87 PHE A C 1
ATOM 720 O O . PHE A 1 87 ? -6.885 6.240 16.297 1.00 78.62 87 PHE A O 1
ATOM 727 N N . ASN A 1 88 ? -6.913 8.323 15.449 1.00 75.56 88 ASN A N 1
ATOM 728 C CA . ASN A 1 88 ? -7.128 9.022 16.718 1.00 75.56 88 ASN A CA 1
ATOM 729 C C . ASN A 1 88 ? -8.613 9.251 17.049 1.00 75.56 88 ASN A C 1
ATOM 731 O O . ASN A 1 88 ? -8.948 9.539 18.196 1.00 75.56 88 ASN A O 1
ATOM 735 N N . GLU A 1 89 ? -9.493 9.076 16.067 1.00 81.88 89 GLU A N 1
ATOM 736 C CA . GLU A 1 89 ? -10.943 9.057 16.224 1.00 81.88 89 GLU A CA 1
ATOM 737 C C . GLU A 1 89 ? -11.518 7.746 15.685 1.00 81.88 89 GLU A C 1
ATOM 739 O O . GLU A 1 89 ? -10.886 7.041 14.894 1.00 81.88 89 GLU A O 1
ATOM 744 N N . THR A 1 90 ? -12.751 7.437 16.088 1.00 86.94 90 THR A N 1
ATOM 745 C CA . THR A 1 90 ? -13.522 6.335 15.512 1.00 86.94 90 THR A CA 1
ATOM 746 C C . THR A 1 90 ? -13.632 6.512 14.000 1.00 86.94 90 THR A C 1
ATOM 748 O O . THR A 1 90 ? -14.149 7.528 13.520 1.00 86.94 90 THR A O 1
ATOM 751 N N . ILE A 1 91 ? -13.183 5.507 13.244 1.00 87.75 91 ILE A N 1
ATOM 752 C CA . ILE A 1 91 ? -13.286 5.493 11.786 1.00 87.75 91 ILE A CA 1
ATOM 753 C C . ILE A 1 91 ? -14.755 5.665 11.414 1.00 87.75 91 ILE A C 1
ATOM 755 O O . ILE A 1 91 ? -15.647 5.007 11.951 1.00 87.75 91 ILE A O 1
ATOM 759 N N . LYS A 1 92 ? -15.027 6.575 10.482 1.00 87.38 92 LYS A N 1
ATOM 760 C CA . LYS A 1 92 ? -16.389 6.835 10.021 1.00 87.38 92 LYS A CA 1
ATOM 761 C C . LYS A 1 92 ? -16.763 5.813 8.953 1.00 87.38 92 LYS A C 1
ATOM 763 O O . LYS A 1 92 ? -15.975 5.540 8.052 1.00 87.38 92 LYS A O 1
ATOM 768 N N . LYS A 1 93 ? -17.997 5.296 9.006 1.00 86.12 93 LYS A N 1
ATOM 769 C CA . LYS A 1 93 ? -18.503 4.257 8.083 1.00 86.12 93 LYS A CA 1
ATOM 770 C C . LYS A 1 93 ? -18.224 4.578 6.610 1.00 86.12 93 LYS A C 1
ATOM 772 O O . LYS A 1 93 ? -17.825 3.702 5.855 1.00 86.12 93 LYS A O 1
ATOM 777 N N . TYR A 1 94 ? -18.421 5.833 6.204 1.00 85.75 94 TYR A N 1
ATOM 778 C CA . TYR A 1 94 ? -18.248 6.250 4.811 1.00 85.75 94 TYR A CA 1
ATOM 779 C C . TYR A 1 94 ? -16.788 6.200 4.325 1.00 85.75 94 TYR A C 1
ATOM 781 O O . TYR A 1 94 ? -16.566 6.178 3.120 1.00 85.75 94 TYR A O 1
ATOM 789 N N . ILE A 1 95 ? -15.807 6.158 5.235 1.00 88.44 95 ILE A N 1
ATOM 790 C CA . ILE A 1 95 ? -14.375 6.082 4.907 1.00 88.44 95 ILE A CA 1
ATOM 791 C C . ILE A 1 95 ? -13.954 4.637 4.616 1.00 88.44 95 ILE A C 1
ATOM 793 O O . ILE A 1 95 ? -13.040 4.428 3.829 1.00 88.44 95 ILE A O 1
ATOM 797 N N . LEU A 1 96 ? -14.637 3.634 5.182 1.00 89.12 96 LEU A N 1
ATOM 798 C CA . LEU A 1 96 ? -14.219 2.226 5.108 1.00 89.12 96 LEU A CA 1
ATOM 7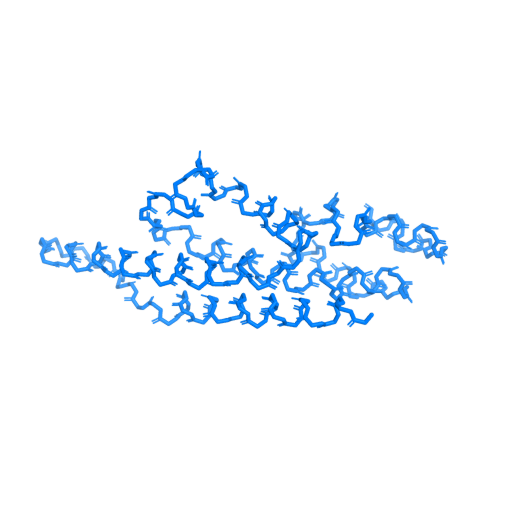99 C C . LEU A 1 96 ? -13.979 1.728 3.683 1.00 89.12 96 LEU A C 1
ATOM 801 O O . LEU A 1 96 ? -12.986 1.054 3.428 1.00 89.12 96 LEU A O 1
ATOM 805 N N . LYS A 1 97 ? -14.862 2.093 2.748 1.00 90.44 97 LYS A N 1
ATOM 806 C CA . LYS A 1 97 ? -14.721 1.690 1.346 1.00 90.44 97 LYS A CA 1
ATOM 807 C C . LYS A 1 97 ? -13.460 2.283 0.712 1.00 90.44 97 LYS A C 1
ATOM 809 O O . LYS A 1 97 ? -12.759 1.577 -0.004 1.00 90.44 97 LYS A O 1
ATOM 814 N N . GLN A 1 98 ? -13.177 3.557 0.985 1.00 91.31 98 GLN A N 1
ATOM 815 C CA . GLN A 1 98 ? -11.977 4.220 0.481 1.00 91.31 98 GLN A CA 1
ATOM 816 C C . GLN A 1 98 ? -10.721 3.640 1.129 1.00 91.31 98 GLN A C 1
ATOM 818 O O . GLN A 1 98 ? -9.783 3.301 0.419 1.00 91.31 98 GLN A O 1
ATOM 823 N N . LEU A 1 99 ? -10.741 3.448 2.452 1.00 91.50 99 LEU A N 1
ATOM 824 C CA . LEU A 1 99 ? -9.645 2.831 3.189 1.00 91.50 99 LEU A CA 1
ATOM 825 C C . LEU A 1 99 ? -9.313 1.458 2.601 1.00 91.50 99 LEU A C 1
ATOM 827 O O . LEU A 1 99 ? -8.179 1.233 2.211 1.00 91.50 99 LEU A O 1
ATOM 831 N N . SER A 1 100 ? -10.302 0.575 2.444 1.00 93.69 100 SER A N 1
ATOM 832 C CA . SER A 1 100 ? -10.092 -0.753 1.854 1.00 93.69 100 SER A CA 1
ATOM 833 C C . SER A 1 100 ? -9.502 -0.684 0.444 1.00 93.69 100 SER A C 1
ATOM 835 O O . SER A 1 100 ? -8.545 -1.393 0.144 1.00 93.69 100 SER A O 1
ATOM 837 N N . HIS A 1 101 ? -10.044 0.184 -0.417 1.00 93.69 101 HIS A N 1
ATOM 838 C CA . HIS A 1 101 ? -9.533 0.375 -1.775 1.00 93.69 101 HIS A CA 1
ATOM 839 C C . HIS A 1 101 ? -8.074 0.849 -1.778 1.00 93.69 101 HIS A C 1
ATOM 841 O O . HIS A 1 101 ? -7.270 0.403 -2.595 1.00 93.69 101 HIS A O 1
ATOM 847 N N . ASP A 1 102 ? -7.718 1.716 -0.838 1.00 93.00 102 ASP A N 1
ATOM 848 C CA . ASP A 1 102 ? -6.369 2.239 -0.713 1.00 93.00 102 ASP A CA 1
ATOM 849 C C . ASP A 1 102 ? -5.385 1.196 -0.168 1.00 93.00 102 ASP A C 1
ATOM 851 O O . ASP A 1 102 ? -4.264 1.098 -0.658 1.00 93.00 102 ASP A O 1
ATOM 855 N N . LEU A 1 103 ? -5.793 0.366 0.796 1.00 93.38 103 LEU A N 1
ATOM 856 C CA . LEU A 1 103 ? -4.958 -0.740 1.281 1.00 93.38 103 LEU A CA 1
ATOM 857 C C . LEU A 1 103 ? -4.657 -1.742 0.159 1.00 93.38 103 LEU A C 1
ATOM 859 O O . LEU A 1 103 ? -3.509 -2.162 0.009 1.00 93.38 103 LEU A O 1
ATOM 863 N N . ILE A 1 104 ? -5.656 -2.059 -0.673 1.00 95.25 104 ILE A N 1
ATOM 864 C CA . ILE A 1 104 ? -5.474 -2.882 -1.881 1.00 95.25 104 ILE A CA 1
ATOM 865 C C . ILE A 1 104 ? -4.478 -2.212 -2.833 1.00 95.25 104 ILE A C 1
ATOM 867 O O . ILE A 1 104 ? -3.557 -2.867 -3.317 1.00 95.25 104 ILE A O 1
ATOM 871 N N . GLY A 1 105 ? -4.619 -0.902 -3.052 1.00 94.44 105 GLY A N 1
ATOM 872 C CA . GLY A 1 105 ? -3.716 -0.138 -3.907 1.00 94.44 105 GLY A CA 1
ATOM 873 C C . GLY A 1 105 ? -2.260 -0.186 -3.444 1.00 94.44 105 GLY A C 1
ATOM 874 O O . GLY A 1 105 ? -1.369 -0.326 -4.276 1.00 94.44 105 GLY A O 1
ATOM 875 N N . ILE A 1 106 ? -1.993 -0.159 -2.132 1.00 91.75 106 ILE A N 1
ATOM 876 C CA . ILE A 1 106 ? -0.628 -0.354 -1.610 1.00 91.75 106 ILE A CA 1
ATOM 877 C C . ILE A 1 106 ? -0.109 -1.747 -1.954 1.00 91.75 106 ILE A C 1
ATOM 879 O O . ILE A 1 106 ? 0.999 -1.862 -2.475 1.00 91.75 106 ILE A O 1
ATOM 883 N N . ILE A 1 107 ? -0.887 -2.795 -1.665 1.00 93.69 107 ILE A N 1
ATOM 884 C CA . ILE A 1 107 ? -0.471 -4.184 -1.911 1.00 93.69 107 ILE A CA 1
ATOM 885 C C . ILE A 1 107 ? -0.138 -4.375 -3.394 1.00 93.69 107 ILE A C 1
ATOM 887 O O . ILE A 1 107 ? 0.932 -4.884 -3.725 1.00 93.69 107 ILE A O 1
ATOM 891 N N . GLN A 1 108 ? -1.016 -3.907 -4.283 1.00 95.69 108 GLN A N 1
ATOM 892 C CA . GLN A 1 108 ? -0.830 -4.018 -5.730 1.00 95.69 108 GLN A CA 1
ATOM 893 C C . GLN A 1 108 ? 0.288 -3.117 -6.264 1.00 95.69 108 GLN A C 1
ATOM 895 O O . GLN A 1 108 ? 0.866 -3.413 -7.310 1.00 95.69 1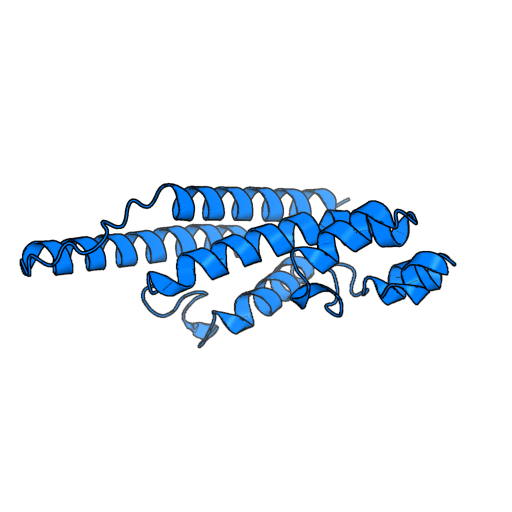08 GLN A O 1
ATOM 900 N N . SER A 1 109 ? 0.630 -2.035 -5.554 1.00 93.75 109 SER A N 1
ATOM 901 C CA . SER A 1 109 ? 1.709 -1.142 -5.981 1.00 93.75 109 SER A CA 1
ATOM 902 C C . SER A 1 109 ? 3.055 -1.860 -6.038 1.00 93.75 109 SER A C 1
ATOM 904 O O . SER A 1 109 ? 3.812 -1.608 -6.970 1.00 93.75 109 SER A O 1
ATOM 906 N N . PHE A 1 110 ? 3.334 -2.798 -5.122 1.00 93.00 110 PHE A N 1
ATOM 907 C CA . PHE A 1 110 ? 4.567 -3.596 -5.147 1.00 93.00 110 PHE A CA 1
ATOM 908 C C . PHE A 1 110 ? 4.747 -4.296 -6.497 1.00 93.00 110 PHE A C 1
ATOM 910 O O . PHE A 1 110 ? 5.791 -4.159 -7.139 1.00 93.00 110 PHE A O 1
ATOM 917 N N . ASP A 1 111 ? 3.691 -4.957 -6.968 1.00 95.06 111 ASP A N 1
ATOM 918 C CA . ASP A 1 111 ? 3.701 -5.681 -8.236 1.00 95.06 111 ASP A CA 1
ATOM 919 C C . ASP A 1 111 ? 3.758 -4.712 -9.427 1.00 95.06 111 ASP A C 1
ATOM 921 O O . ASP A 1 111 ? 4.436 -4.982 -10.416 1.00 95.06 111 ASP A O 1
ATOM 925 N N . ALA A 1 112 ? 3.114 -3.544 -9.329 1.00 97.12 112 ALA A N 1
ATOM 926 C CA . ALA A 1 112 ? 3.165 -2.511 -10.364 1.00 97.12 112 ALA A CA 1
ATOM 927 C C . ALA A 1 112 ? 4.562 -1.882 -10.516 1.00 97.12 112 ALA A C 1
ATOM 929 O O . ALA A 1 112 ? 5.012 -1.618 -11.634 1.00 97.12 112 ALA A O 1
ATOM 930 N N . PHE A 1 113 ? 5.277 -1.661 -9.411 1.00 96.06 113 PHE A N 1
ATOM 931 C CA . PHE A 1 113 ? 6.656 -1.171 -9.436 1.00 96.06 113 PHE A CA 1
ATOM 932 C C . PHE A 1 113 ? 7.612 -2.205 -10.024 1.00 96.06 113 PHE A C 1
ATOM 934 O O . PHE A 1 113 ? 8.454 -1.836 -10.846 1.00 96.06 113 PHE A O 1
ATOM 941 N N . GLN A 1 114 ? 7.447 -3.480 -9.666 1.00 95.56 114 GLN A N 1
ATOM 942 C CA . GLN A 1 114 ? 8.199 -4.570 -10.283 1.00 95.56 114 GLN A CA 1
ATOM 943 C C . GLN A 1 114 ? 7.880 -4.672 -11.784 1.00 95.56 114 GLN A C 1
ATOM 945 O O . GLN A 1 114 ? 8.789 -4.703 -12.606 1.00 95.56 114 GLN A O 1
ATOM 950 N N . ALA A 1 115 ? 6.605 -4.582 -12.172 1.00 97.94 115 ALA A N 1
ATOM 951 C CA . ALA A 1 115 ? 6.179 -4.554 -13.571 1.00 97.94 115 ALA A CA 1
ATOM 952 C C . ALA A 1 115 ? 6.791 -3.384 -14.358 1.00 97.94 115 ALA A C 1
ATOM 954 O O . ALA A 1 115 ? 7.225 -3.568 -15.492 1.00 97.94 115 ALA A O 1
ATOM 955 N N . SER A 1 116 ? 6.871 -2.193 -13.760 1.00 98.06 116 SER A N 1
ATOM 956 C CA . SER A 1 116 ? 7.560 -1.044 -14.356 1.00 98.06 116 SER A CA 1
ATOM 957 C C . SER A 1 116 ? 9.071 -1.280 -14.504 1.00 98.06 116 SER A C 1
ATOM 959 O O . SER A 1 116 ? 9.674 -0.862 -15.494 1.00 98.06 116 SER A O 1
ATOM 961 N N . PHE A 1 117 ? 9.690 -1.971 -13.545 1.00 97.19 117 PHE A N 1
ATOM 962 C CA . PHE A 1 117 ? 11.100 -2.352 -13.609 1.00 97.19 117 PHE A CA 1
ATOM 963 C C . PHE A 1 117 ? 11.385 -3.459 -14.641 1.00 97.19 117 PHE A C 1
ATOM 965 O O . PHE A 1 117 ? 12.479 -3.490 -15.204 1.00 97.19 117 PHE A O 1
ATOM 972 N N . ASP A 1 118 ? 10.407 -4.319 -14.926 1.00 97.88 118 ASP A N 1
ATOM 973 C CA . ASP A 1 118 ? 10.523 -5.456 -15.852 1.00 97.88 118 ASP A CA 1
ATOM 974 C C . ASP A 1 118 ? 9.970 -5.174 -17.260 1.00 97.88 118 ASP A C 1
ATOM 976 O O . ASP A 1 118 ? 10.099 -6.009 -18.154 1.00 97.88 118 ASP A O 1
ATOM 980 N N . GLY A 1 119 ? 9.345 -4.013 -17.482 1.00 97.94 119 GLY A N 1
ATOM 981 C CA . GLY A 1 119 ? 8.815 -3.627 -18.793 1.00 97.94 119 GLY A CA 1
ATOM 982 C C . GLY A 1 119 ? 7.432 -4.198 -19.108 1.00 97.94 119 GLY A C 1
ATOM 983 O O . GLY A 1 119 ? 7.046 -4.306 -20.271 1.00 97.94 119 GLY A O 1
ATOM 984 N N . ASN A 1 120 ? 6.651 -4.562 -18.091 1.00 98.50 120 ASN A N 1
ATOM 985 C CA . ASN A 1 120 ? 5.298 -5.079 -18.269 1.00 98.50 120 ASN A CA 1
ATOM 986 C C . ASN A 1 120 ? 4.259 -3.945 -18.320 1.00 98.50 120 ASN A C 1
ATOM 988 O O . ASN A 1 120 ? 3.596 -3.626 -17.329 1.00 98.50 120 ASN A O 1
ATOM 992 N N . LEU A 1 121 ? 4.078 -3.369 -19.513 1.00 98.44 121 LEU A N 1
ATOM 993 C CA . LEU A 1 121 ? 3.109 -2.296 -19.765 1.00 98.44 121 LEU A CA 1
ATOM 994 C C . LEU A 1 121 ? 1.674 -2.662 -19.357 1.00 98.44 121 LEU A C 1
ATOM 996 O O . LEU A 1 121 ? 0.944 -1.804 -18.867 1.00 98.44 121 LEU A O 1
ATOM 1000 N N . SER A 1 122 ? 1.249 -3.914 -19.561 1.00 98.44 122 SER A N 1
ATOM 1001 C CA . SER A 1 122 ? -0.134 -4.325 -19.290 1.00 98.44 122 SER A CA 1
ATOM 1002 C C . SER A 1 122 ? -0.477 -4.218 -17.806 1.00 98.44 122 SER 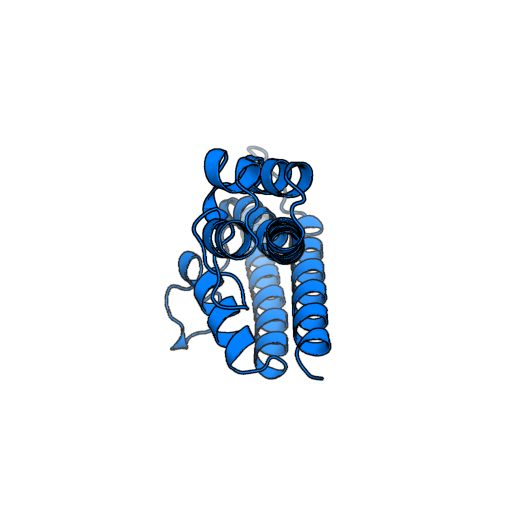A C 1
ATOM 1004 O O . SER A 1 122 ? -1.530 -3.682 -17.465 1.00 98.44 122 SER A O 1
ATOM 1006 N N . LEU A 1 123 ? 0.414 -4.695 -16.931 1.00 98.38 123 LEU A N 1
ATOM 1007 C CA . LEU A 1 123 ? 0.215 -4.602 -15.483 1.00 98.38 123 LEU A CA 1
ATOM 1008 C C . LEU A 1 123 ? 0.302 -3.153 -14.993 1.00 98.38 123 LEU A C 1
ATOM 1010 O O . LEU A 1 123 ? -0.510 -2.746 -14.165 1.00 98.38 123 LEU A O 1
ATOM 1014 N N . VAL A 1 124 ? 1.221 -2.350 -15.545 1.00 98.50 124 VAL A N 1
ATOM 1015 C CA . VAL A 1 124 ? 1.323 -0.922 -15.197 1.00 98.50 124 VAL A CA 1
ATOM 1016 C C . VAL A 1 124 ? 0.039 -0.173 -15.563 1.00 98.50 124 VAL A C 1
ATOM 1018 O O . VAL A 1 124 ? -0.483 0.575 -14.736 1.00 98.50 124 VAL A O 1
ATOM 1021 N N . LYS A 1 125 ? -0.511 -0.404 -16.764 1.00 98.56 125 LYS A N 1
ATOM 1022 C CA . LYS A 1 125 ? -1.782 0.199 -17.196 1.00 98.56 125 LYS A CA 1
ATOM 1023 C C . LYS A 1 125 ? -2.933 -0.180 -16.280 1.00 98.56 125 LYS A C 1
ATOM 1025 O O . LYS A 1 125 ? -3.622 0.698 -15.772 1.00 98.56 125 LYS A O 1
ATOM 1030 N N . GLN A 1 126 ? -3.094 -1.478 -16.032 1.00 98.44 126 GLN A N 1
ATOM 1031 C CA . GLN A 1 126 ? -4.150 -1.984 -15.163 1.00 98.44 126 GLN A CA 1
ATOM 1032 C C . GLN A 1 126 ? -4.083 -1.341 -13.771 1.00 98.44 126 GLN A C 1
ATOM 1034 O O . GLN A 1 126 ? -5.101 -0.889 -13.251 1.00 98.44 126 GLN A O 1
ATOM 1039 N N . PHE A 1 127 ? -2.888 -1.259 -13.182 1.00 98.38 127 PHE A N 1
ATOM 1040 C CA . PHE A 1 127 ? -2.706 -0.649 -11.869 1.00 98.38 127 PHE A CA 1
ATOM 1041 C C . PHE A 1 127 ? -3.050 0.846 -11.864 1.00 98.38 127 PHE A C 1
ATOM 1043 O O . PHE A 1 127 ? -3.800 1.292 -10.999 1.00 98.38 127 PHE A O 1
ATOM 1050 N N . VAL A 1 128 ? -2.544 1.624 -12.827 1.00 98.06 128 VAL A N 1
ATOM 1051 C CA . VAL A 1 128 ? -2.781 3.079 -12.892 1.00 98.06 128 VAL A CA 1
ATOM 1052 C C . VAL A 1 128 ? -4.249 3.406 -13.185 1.00 98.06 128 VAL A C 1
ATOM 1054 O O . VAL A 1 128 ? -4.765 4.395 -12.670 1.00 98.06 128 VAL A O 1
ATOM 1057 N N . GLU A 1 129 ? -4.949 2.577 -13.957 1.00 97.94 129 GLU A N 1
ATOM 1058 C CA . GLU A 1 129 ? -6.384 2.743 -14.215 1.00 97.94 129 GLU A CA 1
ATOM 1059 C C . GLU A 1 129 ? -7.238 2.479 -12.966 1.00 97.94 129 GLU A C 1
ATOM 1061 O O . GLU A 1 129 ? -8.197 3.210 -12.713 1.00 97.94 129 GLU A O 1
ATOM 1066 N N . ILE A 1 130 ? -6.888 1.462 -12.169 1.00 97.69 130 ILE A N 1
ATOM 1067 C CA . ILE A 1 130 ? -7.623 1.107 -10.944 1.00 97.69 130 ILE A CA 1
ATOM 1068 C C . ILE A 1 130 ? -7.255 2.045 -9.786 1.00 97.69 130 ILE A C 1
ATOM 1070 O O . ILE A 1 130 ? -8.125 2.430 -9.004 1.00 97.69 130 ILE A O 1
ATOM 1074 N N . HIS A 1 131 ? -5.982 2.430 -9.682 1.00 96.44 131 HIS A N 1
ATOM 1075 C CA . HIS A 1 131 ? -5.438 3.206 -8.572 1.00 96.44 131 HIS A CA 1
ATOM 1076 C C . HIS A 1 131 ? -4.613 4.422 -9.046 1.00 96.44 131 HIS A C 1
ATOM 1078 O O . HIS A 1 131 ? -3.424 4.547 -8.727 1.00 96.44 131 HIS A O 1
ATOM 1084 N N . PRO A 1 132 ? -5.237 5.390 -9.745 1.00 95.62 132 PRO A N 1
ATOM 1085 C CA . PRO A 1 132 ? -4.532 6.512 -10.374 1.00 95.62 132 PRO A CA 1
ATOM 1086 C C . PRO A 1 132 ? -3.742 7.375 -9.386 1.00 95.62 132 PRO A C 1
ATOM 1088 O O . PRO A 1 132 ? -2.741 7.986 -9.752 1.00 95.62 132 PRO A O 1
ATOM 1091 N N . LYS A 1 133 ? -4.143 7.395 -8.110 1.00 91.44 133 LYS A N 1
ATOM 1092 C CA . LYS A 1 133 ? -3.480 8.179 -7.062 1.00 91.44 133 LYS A CA 1
ATOM 1093 C C . LYS A 1 133 ? -2.031 7.763 -6.772 1.00 91.44 133 LYS A C 1
ATOM 1095 O O . LYS A 1 133 ? -1.293 8.559 -6.197 1.00 91.44 133 LYS A O 1
ATOM 1100 N N . TYR A 1 134 ? -1.619 6.545 -7.137 1.00 92.19 134 TYR A N 1
ATOM 1101 C CA . TYR A 1 134 ? -0.248 6.065 -6.909 1.00 92.19 134 TYR A CA 1
ATOM 1102 C C . TYR A 1 134 ? 0.670 6.236 -8.114 1.00 92.19 134 TYR A C 1
ATOM 1104 O O . TYR A 1 134 ? 1.858 5.951 -7.995 1.00 92.19 134 TYR A O 1
ATOM 1112 N N . LYS A 1 135 ? 0.151 6.709 -9.253 1.00 95.12 135 LYS A N 1
ATOM 1113 C CA . LYS A 1 135 ? 0.917 6.868 -10.495 1.00 95.12 135 LYS A CA 1
ATOM 1114 C C . LYS A 1 135 ? 2.249 7.599 -10.273 1.00 95.12 135 LYS A C 1
ATOM 1116 O O . LYS A 1 135 ? 3.295 7.128 -10.715 1.00 95.12 135 LYS A O 1
ATOM 1121 N N . ASP A 1 136 ? 2.190 8.710 -9.541 1.00 93.69 136 ASP A N 1
ATOM 1122 C CA . ASP A 1 136 ? 3.328 9.603 -9.295 1.00 93.69 136 ASP A CA 1
ATOM 1123 C C . ASP A 1 136 ? 3.922 9.450 -7.885 1.00 93.69 136 ASP A C 1
ATOM 1125 O O . ASP A 1 136 ? 4.802 10.214 -7.484 1.00 93.69 136 ASP A O 1
ATOM 1129 N N . LYS A 1 137 ? 3.442 8.478 -7.101 1.00 91.88 137 LYS A N 1
ATOM 1130 C CA . LYS A 1 137 ? 3.949 8.225 -5.749 1.00 91.88 137 LYS A CA 1
ATOM 1131 C C . LYS A 1 137 ? 5.229 7.396 -5.811 1.00 91.88 137 LYS A C 1
ATOM 1133 O O . LYS A 1 137 ? 5.387 6.520 -6.661 1.00 91.88 137 LYS A O 1
ATOM 1138 N N . SER A 1 138 ? 6.142 7.665 -4.885 1.00 91.81 138 SER A N 1
ATOM 1139 C CA . SER A 1 138 ? 7.320 6.824 -4.689 1.00 91.81 138 SER A CA 1
ATOM 1140 C C . SER A 1 138 ? 6.923 5.485 -4.074 1.00 91.81 138 SER A C 1
ATOM 1142 O O . SER A 1 138 ? 6.019 5.411 -3.244 1.00 91.81 138 SER A O 1
ATOM 1144 N N . SER A 1 139 ? 7.620 4.431 -4.477 1.00 90.75 139 SER A N 1
ATOM 1145 C CA . SER A 1 139 ? 7.570 3.113 -3.851 1.00 90.75 139 SER A CA 1
ATOM 1146 C C . SER A 1 13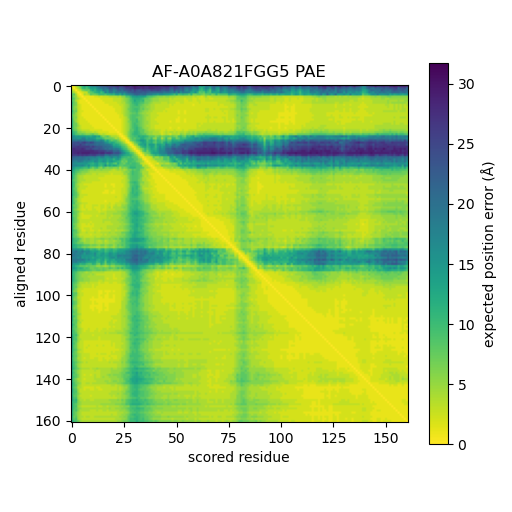9 ? 8.368 3.067 -2.553 1.00 90.75 139 SER A C 1
ATOM 1148 O O . SER A 1 139 ? 9.120 3.987 -2.226 1.00 90.75 139 SER A O 1
ATOM 1150 N N . ILE A 1 140 ? 8.320 1.914 -1.883 1.00 88.06 140 ILE A N 1
ATOM 1151 C CA . ILE A 1 140 ? 9.255 1.576 -0.807 1.00 88.06 140 ILE A CA 1
ATOM 1152 C C . ILE A 1 140 ? 10.729 1.601 -1.254 1.00 88.06 140 ILE A C 1
ATOM 1154 O O . ILE A 1 140 ? 11.632 1.638 -0.421 1.00 88.06 140 ILE A O 1
ATOM 1158 N N . TRP A 1 141 ? 11.016 1.563 -2.557 1.00 88.75 141 TRP A N 1
ATOM 1159 C CA . TRP A 1 141 ? 12.370 1.652 -3.108 1.00 88.75 141 TRP A CA 1
ATOM 1160 C C . TRP A 1 141 ? 12.783 3.086 -3.455 1.00 88.75 141 TRP A C 1
ATOM 1162 O O . TRP A 1 141 ? 13.838 3.270 -4.054 1.00 88.75 141 TRP A O 1
ATOM 1172 N N . ASP A 1 142 ? 11.990 4.085 -3.051 1.00 89.44 142 ASP A N 1
ATOM 1173 C CA . ASP A 1 142 ? 12.204 5.513 -3.330 1.00 89.44 142 ASP A CA 1
ATOM 1174 C C . ASP A 1 142 ? 12.212 5.841 -4.833 1.00 89.44 142 ASP A C 1
ATOM 1176 O O . ASP A 1 142 ? 12.809 6.819 -5.282 1.00 89.44 142 ASP A O 1
ATOM 1180 N N . THR A 1 143 ? 11.535 5.012 -5.629 1.00 93.25 143 THR A N 1
ATOM 1181 C CA . THR A 1 143 ? 11.388 5.181 -7.078 1.00 93.25 143 THR A CA 1
ATOM 1182 C C . THR A 1 143 ? 9.923 5.292 -7.464 1.00 93.25 143 THR A C 1
ATOM 1184 O O . THR A 1 143 ? 9.068 4.630 -6.880 1.00 93.25 143 THR A O 1
ATOM 1187 N N . THR A 1 144 ? 9.628 6.107 -8.474 1.00 96.88 144 THR A N 1
ATOM 1188 C CA . THR A 1 144 ? 8.305 6.161 -9.107 1.00 96.88 144 THR A CA 1
ATOM 1189 C C . THR A 1 144 ? 8.204 5.138 -10.242 1.00 96.88 144 THR A C 1
ATOM 1191 O O . THR A 1 144 ? 9.225 4.649 -10.740 1.00 96.88 144 THR A O 1
ATOM 1194 N N . LEU A 1 145 ? 6.980 4.849 -10.703 1.00 97.88 145 LEU A N 1
ATOM 1195 C CA . LEU A 1 145 ? 6.764 4.017 -11.891 1.00 97.88 145 LEU A CA 1
ATOM 1196 C C . LEU A 1 145 ? 7.511 4.608 -13.096 1.00 97.88 145 LEU A C 1
ATOM 1198 O O . LEU A 1 145 ? 8.190 3.880 -13.815 1.00 97.88 145 LEU A O 1
ATOM 1202 N N . LEU A 1 146 ? 7.464 5.934 -13.262 1.00 98.25 146 LEU A N 1
ATOM 1203 C CA . LEU A 1 146 ? 8.159 6.634 -14.340 1.00 98.25 146 LEU A CA 1
ATOM 1204 C C . LEU A 1 146 ? 9.679 6.470 -14.244 1.00 98.25 146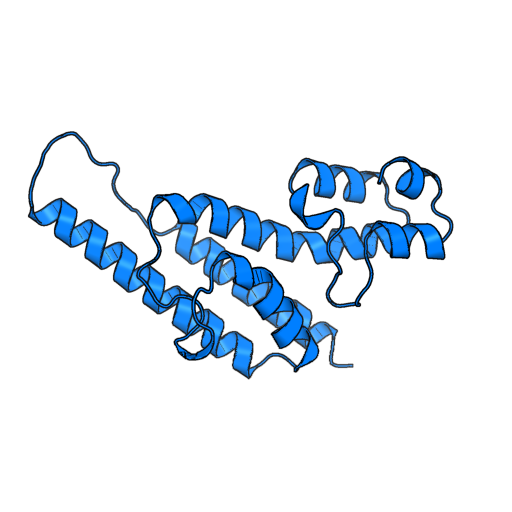 LEU A C 1
ATOM 1206 O O . LEU A 1 146 ? 10.333 6.203 -15.254 1.00 98.25 146 LEU A O 1
ATOM 1210 N N . TYR A 1 147 ? 10.249 6.599 -13.041 1.00 97.94 147 TYR A N 1
ATOM 1211 C CA . TYR A 1 147 ? 11.687 6.439 -12.836 1.00 97.94 147 TYR A CA 1
ATOM 1212 C C . TYR A 1 147 ? 12.147 5.024 -13.200 1.00 97.94 147 TYR A C 1
ATOM 1214 O O . TYR A 1 147 ? 13.097 4.868 -13.970 1.00 97.94 147 TYR A O 1
ATOM 1222 N N . SER A 1 148 ? 11.461 3.999 -12.683 1.00 97.19 148 SER A N 1
ATOM 1223 C CA . SER A 1 148 ? 11.804 2.596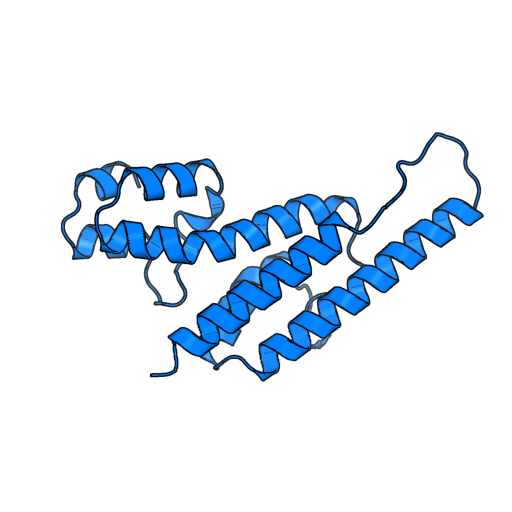 -12.939 1.00 97.19 148 SER A CA 1
ATOM 1224 C C . SER A 1 148 ? 11.742 2.252 -14.430 1.00 97.19 148 SER A C 1
ATOM 1226 O O . SER A 1 148 ? 12.675 1.637 -14.948 1.00 97.19 148 SER A O 1
ATOM 1228 N N . SER A 1 149 ? 10.714 2.719 -15.143 1.00 98.12 149 SER A N 1
ATOM 1229 C CA . SER A 1 149 ? 10.593 2.505 -16.592 1.00 98.12 149 SER A CA 1
ATOM 1230 C C . SER A 1 149 ? 11.649 3.267 -17.392 1.00 98.12 149 SER A C 1
ATOM 1232 O O . SER A 1 149 ? 12.271 2.706 -18.295 1.00 98.12 149 SER A O 1
ATOM 1234 N N . SER A 1 150 ? 11.908 4.530 -17.036 1.00 98.19 150 SER A N 1
ATOM 1235 C CA . SER A 1 150 ? 12.896 5.372 -17.725 1.00 98.19 150 SER A CA 1
ATOM 1236 C C . SER A 1 150 ? 14.309 4.815 -17.580 1.00 98.19 150 SER A C 1
ATOM 1238 O O . SER A 1 150 ? 15.054 4.732 -18.555 1.00 98.19 150 SER A O 1
ATOM 1240 N N . ARG A 1 151 ? 14.677 4.382 -16.367 1.00 97.50 151 ARG A N 1
ATOM 1241 C CA . ARG A 1 151 ? 16.000 3.814 -16.075 1.00 97.50 151 ARG A CA 1
ATOM 1242 C C . ARG A 1 151 ? 16.273 2.528 -16.858 1.00 97.50 151 ARG A C 1
ATOM 1244 O O . ARG A 1 151 ? 17.427 2.267 -17.184 1.00 97.50 151 ARG A O 1
ATOM 1251 N N . ASN A 1 152 ? 15.232 1.752 -17.153 1.00 97.19 152 ASN A N 1
ATOM 1252 C CA . ASN A 1 152 ? 15.328 0.480 -17.870 1.00 97.19 152 ASN A CA 1
ATOM 1253 C C . ASN A 1 152 ? 14.957 0.581 -19.363 1.00 97.19 152 ASN A C 1
ATOM 1255 O O . ASN A 1 152 ? 14.896 -0.437 -20.045 1.00 97.19 152 ASN A O 1
ATOM 1259 N N . ASN A 1 153 ? 14.775 1.798 -19.891 1.00 98.12 153 ASN A N 1
ATOM 1260 C CA . ASN A 1 153 ? 14.524 2.067 -21.311 1.00 98.12 153 ASN A CA 1
ATOM 1261 C C . ASN A 1 153 ? 13.203 1.480 -21.866 1.00 98.12 153 ASN A C 1
ATOM 1263 O O . ASN A 1 153 ? 13.119 1.137 -23.047 1.00 98.12 153 ASN A O 1
ATOM 1267 N N . TYR A 1 154 ? 12.150 1.404 -21.044 1.00 98.56 154 TYR A N 1
ATOM 1268 C CA . TYR A 1 154 ? 10.804 1.017 -21.494 1.00 98.56 154 TYR A CA 1
ATOM 1269 C C . TYR A 1 154 ? 10.007 2.239 -21.954 1.00 98.56 154 TYR A C 1
ATOM 1271 O O . TYR A 1 154 ? 9.184 2.799 -21.226 1.00 98.56 154 TYR A O 1
ATOM 1279 N N . LEU A 1 155 ? 10.306 2.695 -23.173 1.00 98.25 155 LEU A N 1
ATOM 1280 C CA . LEU A 1 155 ? 9.738 3.917 -23.753 1.00 98.25 155 LEU A CA 1
ATOM 1281 C C . LEU A 1 155 ? 8.203 3.889 -23.847 1.00 98.25 155 LEU A C 1
ATOM 1283 O O . LEU A 1 155 ? 7.559 4.919 -23.683 1.00 98.25 155 LEU A O 1
ATOM 1287 N N . ASP A 1 156 ? 7.609 2.729 -24.104 1.00 98.50 156 ASP A N 1
ATOM 1288 C CA . ASP A 1 156 ? 6.159 2.544 -24.184 1.00 98.50 156 ASP A CA 1
ATOM 1289 C C . ASP A 1 156 ? 5.452 2.805 -22.846 1.00 98.50 156 ASP A C 1
ATOM 1291 O O . ASP A 1 156 ? 4.393 3.437 -22.824 1.00 98.50 156 ASP A O 1
ATOM 1295 N N . ILE A 1 157 ? 6.060 2.387 -21.732 1.00 98.50 157 ILE A N 1
ATOM 1296 C CA . ILE A 1 157 ? 5.568 2.697 -20.386 1.00 98.50 157 ILE A CA 1
ATOM 1297 C C . ILE A 1 157 ? 5.785 4.176 -20.063 1.00 98.50 157 ILE A C 1
ATOM 1299 O O . ILE A 1 157 ? 4.875 4.817 -19.548 1.00 98.50 157 ILE A O 1
ATOM 1303 N N . VAL A 1 158 ? 6.941 4.743 -20.420 1.00 98.25 158 VAL A N 1
ATOM 1304 C CA . VAL A 1 158 ? 7.233 6.176 -20.222 1.00 98.25 158 VAL A CA 1
ATOM 1305 C C . VAL A 1 158 ? 6.268 7.078 -20.994 1.00 98.25 158 VAL A C 1
ATOM 1307 O O . VAL A 1 158 ? 5.907 8.132 -20.501 1.00 98.25 158 VAL A O 1
ATOM 1310 N N . ILE A 1 159 ? 5.842 6.690 -22.198 1.00 98.31 159 ILE A N 1
ATOM 1311 C CA . ILE A 1 159 ? 4.847 7.452 -22.971 1.00 98.31 159 ILE A CA 1
ATOM 1312 C C . ILE A 1 159 ? 3.452 7.346 -22.340 1.00 98.31 159 ILE A C 1
ATOM 1314 O O . ILE A 1 159 ? 2.644 8.265 -22.472 1.00 98.31 159 ILE A O 1
ATOM 1318 N N . TYR A 1 160 ? 3.144 6.213 -21.708 1.00 98.06 160 TYR A N 1
ATOM 1319 C CA . TYR A 1 160 ? 1.858 5.999 -21.052 1.00 98.06 160 TYR A CA 1
ATOM 1320 C C . TYR A 1 160 ? 1.734 6.759 -19.722 1.00 98.06 160 TYR A C 1
ATOM 1322 O O . TYR A 1 160 ? 0.671 7.320 -19.444 1.00 98.06 160 TYR A O 1
ATOM 1330 N N . LEU A 1 161 ? 2.792 6.732 -18.905 1.00 96.19 161 LEU A N 1
ATOM 1331 C CA . LEU A 1 161 ? 2.873 7.424 -17.617 1.00 96.19 161 LEU A CA 1
ATOM 1332 C C . LEU A 1 161 ? 3.062 8.929 -17.831 1.00 96.19 161 LEU A C 1
ATOM 1334 O O . LEU A 1 161 ? 2.180 9.686 -17.373 1.00 96.19 161 LEU A O 1
#

pLDDT: mean 86.43, std 13.25, range [38.81, 98.56]

Radius of gyration: 18.33 Å; Cα contacts (8 Å, |Δi|>4): 137; chains: 1; bounding box: 55×24×44 Å

Sequence (161 aa):
MSFETDENCLKKCLEEIIEIIETTNVEQSSYTNSRDKFDSNKQIMENLTIQINNKLKSLLNLLSLKYREYFLDFFSDYISDYSKGIFNETIKKYILKQLSHDLIGIIQSFDAFQASFDGNLSLVKQFVEIHPKYKDKSSIWDTTLLYSSSRNNYLDIVIYL

Mean predicted aligned error: 6.09 Å